Protein AF-A0AAW9EAB5-F1 (afdb_monomer_lite)

Secondary structure (DSSP, 8-state):
---PPPP--SS-HHHHHHEEEEEEEE-S-SSTTTTSSPEEEEEEEEPHHHHHHHHHHB-SSSB-HHHHHHHT-SPPPHHHHHHHHHS-HHHHHHHHHHHHS-TTTT-

Sequence (107 aa):
PKLTRLNGNKVTIEHLIHGGNVAMYRCDTVTQDGCLNPTITNVTLAGLSTQVENLLLGTGSSNGIIFKFARNTGAASTTEKAFMTSAPASIGGMIRTLSALNEGAAR

Foldseek 3Di:
DDDDDDDDDQDDVCCQAQWAWTWDWDFCDPDPCRNVDTDTDIDTGHHPPNVVCCQLANDVPGGHPLQCLLVVDDDRDPVNVVCVVPDDPVV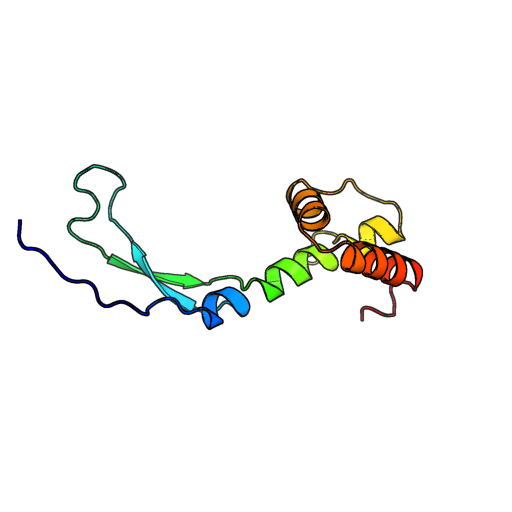VVVSNVSSPVDDVVVD

Structure (mmCIF, N/CA/C/O backbone):
data_AF-A0AAW9EAB5-F1
#
_entry.id   AF-A0AAW9EAB5-F1
#
loop_
_atom_site.group_PDB
_atom_site.id
_atom_site.type_symbol
_atom_site.label_atom_id
_atom_site.label_alt_id
_atom_site.label_comp_id
_atom_site.label_asym_id
_atom_site.label_entity_id
_atom_site.label_seq_id
_atom_site.pdbx_PDB_ins_code
_atom_site.Cartn_x
_atom_site.Cartn_y
_atom_site.Cartn_z
_atom_site.occupancy
_atom_site.B_iso_or_equiv
_atom_site.auth_seq_id
_atom_site.auth_comp_id
_atom_site.auth_asym_id
_atom_site.auth_atom_id
_atom_site.pdbx_PDB_model_num
ATOM 1 N N . PRO A 1 1 ? 10.375 8.216 -37.752 1.00 60.53 1 PRO A N 1
ATOM 2 C CA . PRO A 1 1 ? 10.446 7.497 -36.456 1.00 60.53 1 PRO A CA 1
ATOM 3 C C . PRO A 1 1 ? 10.205 5.985 -36.617 1.00 60.53 1 PRO A C 1
ATOM 5 O O . PRO A 1 1 ? 9.221 5.579 -37.230 1.00 60.53 1 PRO A O 1
ATOM 8 N N . LYS A 1 2 ? 11.127 5.153 -36.116 1.00 61.59 2 LYS A N 1
ATOM 9 C CA . LYS A 1 2 ? 10.999 3.687 -36.136 1.00 61.59 2 LYS A CA 1
ATOM 10 C C . LYS A 1 2 ? 10.047 3.273 -35.010 1.00 61.59 2 LYS A C 1
ATOM 12 O O . LYS A 1 2 ? 10.288 3.614 -33.859 1.00 61.59 2 LYS A O 1
ATOM 17 N N . LEU A 1 3 ? 8.955 2.587 -35.340 1.00 65.94 3 LEU A N 1
ATOM 18 C CA . LEU A 1 3 ? 8.003 2.092 -34.344 1.00 65.94 3 LEU A CA 1
ATOM 19 C C . LEU A 1 3 ? 8.618 0.896 -33.603 1.00 65.94 3 LEU A C 1
ATOM 21 O O . LEU A 1 3 ? 8.822 -0.162 -34.199 1.00 65.94 3 LEU A O 1
ATOM 25 N N . THR A 1 4 ? 8.903 1.056 -32.311 1.00 71.00 4 THR A N 1
ATOM 26 C CA . THR A 1 4 ? 9.369 -0.032 -31.440 1.00 71.00 4 THR A CA 1
ATOM 27 C C . THR A 1 4 ? 8.170 -0.645 -30.723 1.00 71.00 4 THR A C 1
ATOM 29 O O . THR A 1 4 ? 7.468 0.041 -29.984 1.00 71.00 4 THR A O 1
ATOM 32 N N . ARG A 1 5 ? 7.913 -1.941 -30.938 1.00 75.12 5 ARG A N 1
ATOM 33 C CA . ARG A 1 5 ? 6.874 -2.673 -30.198 1.00 75.12 5 ARG A CA 1
ATOM 34 C C . ARG A 1 5 ? 7.421 -3.088 -28.834 1.00 75.12 5 ARG A C 1
ATOM 36 O O . ARG A 1 5 ? 8.466 -3.728 -28.764 1.00 75.12 5 ARG A O 1
ATOM 43 N N . LEU A 1 6 ? 6.715 -2.726 -27.766 1.00 81.56 6 LEU A N 1
ATOM 44 C CA . LEU A 1 6 ? 7.045 -3.135 -26.401 1.00 81.56 6 LEU A CA 1
ATOM 45 C C . LEU A 1 6 ? 6.345 -4.453 -26.063 1.00 81.56 6 LEU A C 1
ATOM 47 O O . LEU A 1 6 ? 5.187 -4.659 -26.426 1.00 81.56 6 LEU A O 1
ATOM 51 N N . ASN A 1 7 ? 7.038 -5.334 -25.343 1.00 83.06 7 ASN A N 1
ATOM 52 C CA . ASN A 1 7 ? 6.463 -6.600 -24.897 1.00 83.06 7 ASN A CA 1
ATOM 53 C C . ASN A 1 7 ? 5.516 -6.353 -23.715 1.00 83.06 7 ASN A C 1
ATOM 55 O O . ASN A 1 7 ? 5.937 -5.814 -22.690 1.00 83.0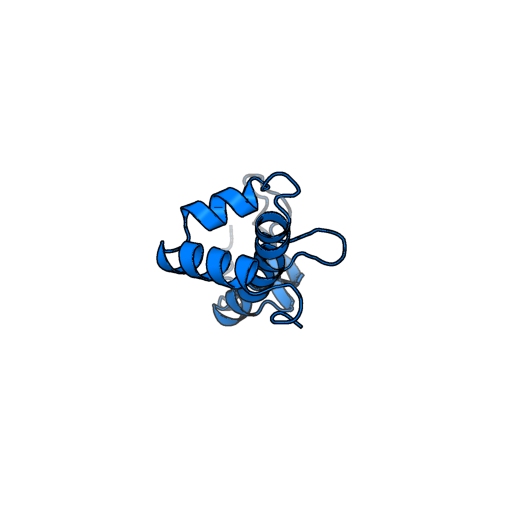6 7 ASN A O 1
ATOM 59 N N . GLY A 1 8 ? 4.256 -6.769 -23.860 1.00 81.81 8 GLY A N 1
ATOM 60 C CA . GLY A 1 8 ? 3.228 -6.654 -22.823 1.00 81.81 8 GLY A CA 1
ATOM 61 C C . GLY A 1 8 ? 3.420 -7.610 -21.637 1.00 81.81 8 GLY A C 1
ATOM 62 O O . GLY A 1 8 ? 4.486 -8.195 -21.448 1.00 81.81 8 GLY A O 1
ATOM 63 N N . ASN A 1 9 ? 2.360 -7.768 -20.838 1.00 83.06 9 ASN A N 1
ATOM 64 C CA . ASN A 1 9 ? 2.274 -8.702 -19.703 1.00 83.06 9 ASN A CA 1
ATOM 65 C C . ASN A 1 9 ? 3.328 -8.506 -18.604 1.00 83.06 9 ASN A C 1
ATOM 67 O O . ASN A 1 9 ? 3.711 -9.459 -17.932 1.00 83.06 9 ASN A O 1
ATOM 71 N N . LYS A 1 10 ? 3.801 -7.273 -18.396 1.00 83.31 10 LYS A N 1
ATOM 72 C CA . LYS A 1 10 ? 4.723 -6.995 -17.286 1.00 83.31 10 LYS A CA 1
ATOM 73 C C . LYS A 1 10 ? 4.031 -6.755 -15.943 1.00 83.31 10 LYS A C 1
ATOM 75 O O . LYS A 1 10 ? 4.637 -6.954 -14.897 1.00 83.31 10 LYS A O 1
ATOM 80 N N . VAL A 1 11 ? 2.753 -6.381 -15.986 1.00 87.69 11 VAL A N 1
ATOM 81 C CA . VAL A 1 11 ? 1.863 -6.278 -14.827 1.00 87.69 11 VAL A CA 1
ATOM 82 C C . VAL A 1 11 ? 0.664 -7.180 -15.098 1.00 87.69 11 VAL A C 1
ATOM 84 O O . VAL A 1 11 ? 0.113 -7.162 -16.198 1.00 87.69 11 VAL A O 1
ATOM 87 N N . THR A 1 12 ? 0.290 -7.991 -14.114 1.00 89.25 12 THR A N 1
ATOM 88 C CA . THR A 1 12 ? -0.823 -8.944 -14.188 1.00 89.25 12 THR A CA 1
ATOM 89 C C . THR A 1 12 ? -1.837 -8.591 -13.106 1.00 89.25 12 THR A C 1
ATOM 91 O O . THR A 1 12 ? -1.524 -7.840 -12.182 1.00 89.25 12 THR A O 1
ATOM 94 N N . ILE A 1 13 ? -3.051 -9.140 -13.197 1.00 88.62 13 ILE A N 1
ATOM 95 C CA . ILE A 1 13 ? -4.069 -8.964 -12.149 1.00 88.62 13 ILE A CA 1
ATOM 96 C C . ILE A 1 13 ? -3.553 -9.478 -10.800 1.00 88.62 13 ILE A C 1
ATOM 98 O O . ILE A 1 13 ? -3.787 -8.841 -9.781 1.00 88.62 13 ILE A O 1
ATOM 102 N N . GLU A 1 14 ? -2.789 -10.569 -10.795 1.00 89.69 14 GLU A N 1
ATOM 103 C CA . GLU A 1 14 ? -2.159 -11.106 -9.587 1.00 89.69 14 GLU A CA 1
ATOM 104 C C . GLU A 1 14 ? -1.289 -10.056 -8.882 1.00 89.69 14 GLU A C 1
ATOM 106 O O . GLU A 1 14 ? -1.459 -9.821 -7.686 1.00 89.69 14 GLU A O 1
ATOM 111 N N . HIS A 1 15 ? -0.459 -9.327 -9.636 1.00 90.12 15 HIS A N 1
ATOM 112 C CA . HIS A 1 15 ? 0.339 -8.225 -9.095 1.00 90.12 15 HIS A CA 1
ATOM 113 C C . HIS A 1 15 ? -0.514 -7.062 -8.564 1.00 90.12 15 HIS A C 1
ATOM 115 O O . HIS A 1 15 ? -0.107 -6.384 -7.626 1.00 90.12 15 HIS A O 1
ATOM 121 N N . LEU A 1 16 ? -1.695 -6.809 -9.134 1.00 89.19 16 LEU A N 1
ATOM 122 C CA . LEU A 1 16 ? -2.598 -5.759 -8.645 1.00 89.19 16 LEU A CA 1
ATOM 123 C C . LEU A 1 16 ? -3.304 -6.165 -7.343 1.00 89.19 16 LEU A C 1
ATOM 125 O O . LEU A 1 16 ? -3.567 -5.317 -6.491 1.00 89.19 16 LEU A O 1
ATOM 129 N N . ILE A 1 17 ? -3.610 -7.451 -7.177 1.00 91.50 17 ILE A N 1
ATOM 130 C CA . ILE A 1 17 ? -4.332 -7.971 -6.011 1.00 91.50 17 ILE A CA 1
ATOM 131 C C . ILE A 1 17 ? -3.383 -8.230 -4.839 1.00 91.50 17 ILE A C 1
ATOM 133 O O . ILE A 1 17 ? -3.648 -7.770 -3.726 1.00 91.50 17 ILE A O 1
ATOM 137 N N . HIS A 1 18 ? -2.271 -8.920 -5.093 1.00 91.62 18 HIS A N 1
ATOM 138 C CA . HIS A 1 18 ? -1.317 -9.356 -4.070 1.00 91.62 18 HIS A CA 1
ATOM 139 C C . HIS A 1 18 ? -0.107 -8.431 -3.933 1.00 91.62 18 HIS A C 1
ATOM 141 O O . HIS A 1 18 ? 0.579 -8.462 -2.915 1.00 91.62 18 HIS A O 1
ATOM 147 N N . GLY A 1 19 ? 0.136 -7.566 -4.918 1.00 91.12 19 GLY A N 1
ATOM 148 C CA . GLY A 1 19 ? 1.336 -6.742 -4.958 1.00 91.12 19 GLY A CA 1
ATOM 149 C C . GLY A 1 19 ? 2.540 -7.517 -5.485 1.00 91.12 19 GLY A C 1
ATOM 150 O O . GLY A 1 19 ? 2.412 -8.561 -6.123 1.00 91.12 19 GLY A O 1
ATOM 151 N N . GLY A 1 20 ? 3.727 -6.981 -5.223 1.00 91.19 20 GLY A N 1
ATOM 152 C CA . GLY A 1 20 ? 4.998 -7.594 -5.599 1.00 91.19 20 GLY A CA 1
ATOM 153 C C . GLY A 1 20 ? 5.862 -6.699 -6.479 1.00 91.19 20 GLY A C 1
ATOM 154 O O . GLY A 1 20 ? 5.493 -5.579 -6.833 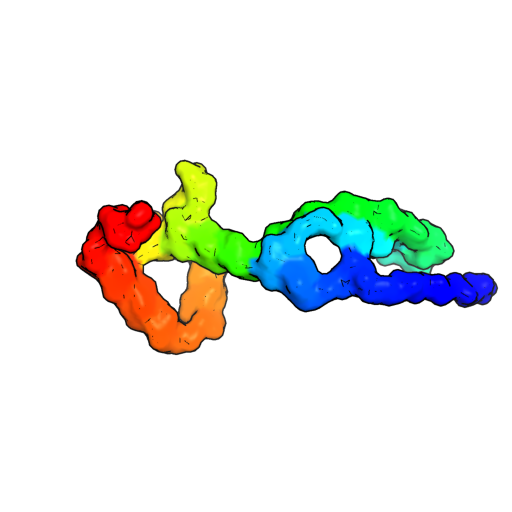1.00 91.19 20 GLY A O 1
ATOM 155 N N . ASN A 1 21 ? 7.052 -7.196 -6.808 1.00 91.69 21 ASN A N 1
ATOM 156 C CA . ASN A 1 21 ? 7.999 -6.475 -7.649 1.00 91.69 21 ASN A CA 1
ATOM 157 C C . ASN A 1 21 ? 7.668 -6.707 -9.120 1.00 91.69 21 ASN A C 1
ATOM 159 O O . ASN A 1 21 ? 7.801 -7.823 -9.620 1.00 91.69 21 ASN A O 1
ATOM 163 N N . VAL A 1 22 ? 7.283 -5.640 -9.814 1.00 90.00 22 VAL A N 1
ATOM 164 C CA . VAL A 1 22 ? 6.977 -5.679 -11.243 1.00 90.00 22 VAL A CA 1
ATOM 165 C C . VAL A 1 22 ? 7.937 -4.805 -12.024 1.00 90.00 22 VAL A C 1
ATOM 167 O O . VAL A 1 22 ? 8.305 -3.707 -11.607 1.00 90.00 22 VAL A O 1
ATOM 170 N N . ALA A 1 23 ? 8.311 -5.284 -13.202 1.00 89.00 23 ALA A N 1
ATOM 171 C CA . ALA A 1 23 ? 8.989 -4.469 -14.190 1.00 89.00 23 ALA A CA 1
ATOM 172 C C . ALA A 1 23 ? 7.942 -3.616 -14.916 1.00 89.00 23 ALA A C 1
ATOM 174 O O . ALA A 1 23 ? 7.007 -4.148 -15.500 1.00 89.00 23 ALA A O 1
ATOM 175 N N . MET A 1 24 ? 8.091 -2.299 -14.932 1.00 87.25 24 MET A N 1
ATOM 176 C CA . MET A 1 24 ? 7.214 -1.405 -15.689 1.00 87.25 24 MET A CA 1
ATOM 177 C C . MET A 1 24 ? 8.019 -0.543 -16.648 1.00 87.25 24 MET A C 1
ATOM 179 O O . MET A 1 24 ? 9.172 -0.205 -16.382 1.00 87.25 24 MET A O 1
ATOM 183 N N . TYR A 1 25 ? 7.405 -0.196 -17.776 1.00 88.06 25 TYR A N 1
ATOM 184 C CA . TYR A 1 25 ? 7.981 0.781 -18.686 1.00 88.06 25 TYR A CA 1
ATOM 185 C C . TYR A 1 25 ? 7.755 2.181 -18.136 1.00 88.06 25 TYR A C 1
ATOM 187 O O . TYR A 1 25 ? 6.641 2.531 -17.745 1.00 88.06 25 TYR A O 1
ATOM 195 N N . ARG A 1 26 ? 8.813 2.983 -18.136 1.00 86.19 26 ARG A N 1
ATOM 196 C CA . ARG A 1 26 ? 8.781 4.382 -17.741 1.00 86.19 26 ARG A CA 1
ATOM 197 C C . ARG A 1 26 ? 9.343 5.228 -18.872 1.00 86.19 26 ARG A C 1
ATOM 199 O O . ARG A 1 26 ? 10.391 4.910 -19.431 1.00 86.19 26 ARG A O 1
ATOM 206 N N . CYS A 1 27 ? 8.625 6.292 -19.207 1.00 84.75 27 CYS A N 1
ATOM 207 C CA . CYS A 1 27 ? 9.121 7.299 -20.133 1.00 84.75 27 CYS A CA 1
ATOM 208 C C . CYS A 1 27 ? 10.178 8.176 -19.451 1.00 84.75 27 CYS A C 1
ATOM 210 O O . CYS A 1 27 ? 10.139 8.371 -18.231 1.00 84.75 27 CYS A O 1
ATOM 212 N N . ASP A 1 28 ? 11.107 8.707 -20.239 1.00 79.62 28 ASP A N 1
ATOM 213 C CA . ASP A 1 28 ? 12.171 9.581 -19.745 1.00 79.62 28 ASP A CA 1
ATOM 214 C C . ASP A 1 28 ? 11.589 10.920 -19.278 1.00 79.62 28 ASP A C 1
ATOM 216 O O . ASP A 1 28 ? 11.941 11.419 -18.208 1.00 79.62 28 ASP A O 1
ATOM 220 N N . THR A 1 29 ? 10.636 11.462 -20.046 1.00 75.50 29 THR A N 1
ATOM 221 C CA . THR A 1 29 ? 9.868 12.670 -19.716 1.00 75.50 29 THR A CA 1
ATOM 222 C C . THR A 1 29 ? 8.386 12.509 -20.086 1.00 75.50 29 THR A C 1
ATOM 224 O O . THR A 1 29 ? 7.995 11.568 -20.776 1.00 75.50 29 THR A O 1
ATOM 227 N N . VAL A 1 30 ? 7.543 13.439 -19.620 1.00 72.88 30 VAL A N 1
ATOM 228 C CA . VAL A 1 30 ? 6.105 13.525 -19.966 1.00 72.88 30 VAL A CA 1
ATOM 229 C C . VAL A 1 30 ? 5.821 14.498 -21.123 1.00 72.88 30 VAL A C 1
ATOM 231 O O . VAL A 1 30 ? 4.671 14.844 -21.377 1.00 72.88 30 VAL A O 1
ATOM 234 N N . THR A 1 31 ? 6.863 14.983 -21.806 1.00 76.00 31 THR A N 1
ATOM 235 C CA . THR A 1 31 ? 6.730 15.863 -22.977 1.00 76.00 31 THR A CA 1
ATOM 236 C C . THR A 1 31 ? 6.458 15.048 -24.245 1.00 76.00 31 THR A C 1
ATOM 238 O O . THR A 1 31 ? 6.568 13.824 -24.237 1.00 76.00 31 THR A O 1
ATOM 241 N N . GLN A 1 32 ? 6.108 15.723 -25.346 1.00 69.19 32 GLN A N 1
ATOM 242 C CA . GLN A 1 32 ? 5.669 15.104 -26.607 1.00 69.19 32 GLN A CA 1
ATOM 243 C C . GLN A 1 32 ? 6.616 14.011 -27.152 1.00 69.19 32 GLN A C 1
ATOM 245 O O . GLN A 1 32 ? 6.141 13.045 -27.743 1.00 69.19 32 GLN A O 1
ATOM 250 N N . ASP A 1 33 ? 7.920 14.110 -26.873 1.00 71.12 33 ASP A N 1
ATOM 251 C CA . ASP A 1 33 ? 8.948 13.154 -27.318 1.00 71.12 33 ASP A CA 1
ATOM 252 C C . ASP A 1 33 ? 9.498 12.248 -26.194 1.00 71.12 33 ASP A C 1
ATOM 254 O O . ASP A 1 33 ? 10.385 11.422 -26.417 1.00 71.12 33 ASP A O 1
ATOM 258 N N . GLY A 1 34 ? 8.973 12.365 -24.973 1.00 70.06 34 GLY A N 1
ATOM 259 C CA . GLY A 1 34 ? 9.538 11.750 -23.766 1.00 70.06 34 GLY A CA 1
ATOM 260 C C . GLY A 1 34 ? 9.449 10.228 -23.676 1.00 70.06 34 GLY A C 1
ATOM 261 O O . GLY A 1 34 ? 10.127 9.612 -22.854 1.00 70.06 34 GLY A O 1
ATOM 262 N N . CYS A 1 35 ? 8.633 9.605 -24.526 1.00 77.44 35 CYS A N 1
ATOM 263 C CA . CYS A 1 35 ? 8.444 8.155 -24.577 1.00 77.44 35 CYS A CA 1
ATOM 264 C C . CYS A 1 35 ? 9.142 7.492 -25.778 1.00 77.44 35 CYS A C 1
ATOM 266 O O . CYS A 1 35 ? 8.861 6.331 -26.075 1.00 77.44 35 CYS A O 1
ATOM 268 N N . LEU A 1 36 ? 10.034 8.196 -26.487 1.00 80.25 36 LEU A N 1
ATOM 269 C CA . LEU A 1 36 ? 10.761 7.617 -27.624 1.00 80.25 36 LEU A CA 1
ATOM 270 C C . LEU A 1 36 ? 11.816 6.578 -27.199 1.00 80.25 36 LEU A C 1
ATOM 272 O O . LEU A 1 36 ? 12.144 5.705 -28.001 1.00 80.25 36 LEU A O 1
ATOM 276 N N . ASN A 1 37 ? 12.293 6.625 -25.948 1.00 79.62 37 ASN A N 1
ATOM 277 C CA . ASN A 1 37 ? 13.264 5.676 -25.388 1.00 79.62 37 ASN A CA 1
ATOM 278 C C . ASN A 1 37 ? 12.807 5.142 -24.012 1.00 79.62 37 ASN A C 1
ATOM 280 O O . ASN A 1 37 ? 13.377 5.488 -22.986 1.00 79.62 37 ASN A O 1
ATOM 284 N N . PRO A 1 38 ? 11.764 4.298 -23.943 1.00 82.44 38 PRO A N 1
ATOM 285 C CA . PRO A 1 38 ? 11.245 3.823 -22.663 1.00 82.44 38 PRO A CA 1
ATOM 286 C C . PRO A 1 38 ? 12.267 2.944 -21.927 1.00 82.44 38 PRO A C 1
ATOM 288 O O . PRO A 1 38 ? 12.829 2.005 -22.497 1.00 82.44 38 PRO A O 1
ATOM 291 N N . THR A 1 39 ? 12.446 3.195 -20.632 1.00 85.94 39 THR A N 1
ATOM 292 C CA . THR A 1 39 ? 13.293 2.386 -19.746 1.00 85.94 39 THR A CA 1
ATOM 293 C C . THR A 1 39 ? 12.448 1.418 -18.922 1.00 85.94 39 THR A C 1
ATOM 295 O O . THR A 1 39 ? 11.268 1.659 -18.666 1.00 85.94 39 THR A O 1
ATOM 298 N N . ILE A 1 40 ? 13.032 0.285 -18.519 1.00 87.06 40 ILE A N 1
ATOM 299 C CA . ILE A 1 40 ? 12.379 -0.652 -17.599 1.00 87.06 40 ILE A CA 1
ATOM 300 C C . ILE A 1 40 ? 12.798 -0.294 -16.177 1.00 87.06 40 ILE A C 1
ATOM 302 O O . ILE A 1 40 ? 13.986 -0.272 -15.862 1.00 87.06 40 ILE A O 1
ATOM 306 N N . THR A 1 41 ? 11.820 -0.060 -15.309 1.00 88.81 41 THR A N 1
ATOM 307 C CA . THR A 1 41 ? 12.032 0.155 -13.877 1.00 88.81 41 THR A CA 1
ATOM 3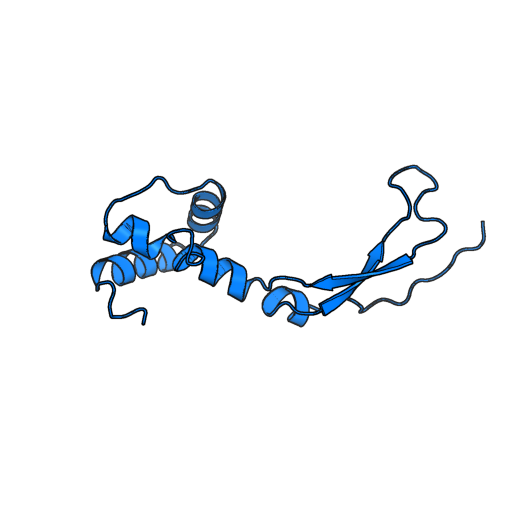08 C C . THR A 1 41 ? 11.305 -0.900 -13.068 1.00 88.81 41 THR A C 1
ATOM 310 O O . THR A 1 41 ? 10.136 -1.176 -13.331 1.00 88.81 41 THR A O 1
ATOM 313 N N . ASN A 1 42 ? 11.976 -1.452 -12.060 1.00 90.06 42 ASN A N 1
ATOM 314 C CA . ASN A 1 42 ? 11.330 -2.327 -11.090 1.00 90.06 42 ASN A CA 1
ATOM 315 C C . ASN A 1 42 ? 10.645 -1.475 -10.024 1.00 90.06 42 ASN A C 1
ATOM 317 O O . ASN A 1 42 ? 11.284 -0.621 -9.410 1.00 90.06 42 ASN A O 1
ATOM 321 N N . VAL A 1 43 ? 9.353 -1.707 -9.820 1.00 89.81 43 VAL A N 1
ATOM 322 C CA . VAL A 1 43 ? 8.542 -1.024 -8.814 1.00 89.81 43 VAL A CA 1
ATOM 323 C C . VAL A 1 43 ? 7.863 -2.068 -7.943 1.00 89.81 43 VAL A C 1
ATOM 325 O O . VAL A 1 43 ? 7.340 -3.065 -8.441 1.00 89.81 43 VAL A O 1
ATOM 328 N N . THR A 1 44 ? 7.878 -1.834 -6.635 1.00 91.50 44 THR A N 1
ATOM 329 C CA . THR A 1 44 ? 7.130 -2.643 -5.676 1.00 91.50 44 THR A CA 1
ATOM 330 C C . THR A 1 44 ? 5.698 -2.130 -5.613 1.00 91.50 44 THR A C 1
ATOM 332 O O . THR A 1 44 ? 5.447 -1.012 -5.164 1.00 91.50 44 THR A O 1
ATOM 335 N N . LEU A 1 45 ? 4.752 -2.940 -6.079 1.00 89.31 45 LEU A N 1
ATOM 336 C CA . LEU A 1 45 ? 3.328 -2.666 -5.955 1.00 89.31 45 LEU A CA 1
ATOM 337 C C . LEU A 1 45 ? 2.825 -3.150 -4.596 1.00 89.31 45 LEU A C 1
ATOM 339 O O . LEU A 1 45 ? 3.055 -4.297 -4.213 1.00 89.31 45 LEU A O 1
ATOM 343 N N . ALA A 1 46 ? 2.092 -2.287 -3.895 1.00 90.19 46 ALA A N 1
ATOM 344 C CA . ALA A 1 46 ? 1.252 -2.708 -2.783 1.00 90.19 46 ALA A CA 1
ATOM 345 C C . ALA A 1 46 ? -0.068 -3.244 -3.349 1.00 90.19 46 ALA A C 1
ATOM 347 O O . ALA A 1 46 ? -0.783 -2.514 -4.040 1.00 90.19 46 ALA A O 1
ATOM 348 N N . GLY A 1 47 ? -0.369 -4.511 -3.072 1.00 90.25 47 GLY A N 1
ATOM 349 C CA . GLY A 1 47 ? -1.584 -5.157 -3.554 1.00 90.25 47 GLY A CA 1
ATOM 350 C C . GLY A 1 47 ? -2.841 -4.545 -2.953 1.00 90.25 47 GLY A C 1
ATOM 351 O O . GLY A 1 47 ? -2.825 -4.035 -1.829 1.00 90.25 47 GLY A O 1
ATOM 352 N N . LEU A 1 48 ? -3.954 -4.639 -3.680 1.00 89.25 48 LEU A N 1
ATOM 353 C CA . LEU A 1 48 ? -5.258 -4.190 -3.198 1.00 89.25 48 LEU A CA 1
ATOM 354 C C . LEU A 1 48 ? -5.615 -4.819 -1.844 1.00 89.25 48 LEU A C 1
ATOM 356 O O . LEU A 1 48 ? -6.137 -4.121 -0.980 1.00 89.25 48 LEU A O 1
ATOM 360 N N . SER A 1 49 ? -5.291 -6.100 -1.632 1.00 86.00 49 SER A N 1
ATOM 361 C CA . SER A 1 49 ? -5.551 -6.777 -0.355 1.00 86.00 49 SER A CA 1
ATOM 362 C C . SER A 1 49 ? -4.849 -6.073 0.808 1.00 86.00 49 SER A C 1
ATOM 364 O O . SER A 1 49 ? -5.487 -5.736 1.800 1.00 86.00 49 SER A O 1
ATOM 366 N N . THR A 1 50 ? -3.556 -5.777 0.655 1.00 88.50 50 THR A N 1
ATOM 367 C CA . THR A 1 50 ? -2.762 -5.067 1.665 1.00 88.50 50 THR A CA 1
ATOM 368 C C . THR A 1 50 ? -3.285 -3.652 1.896 1.00 88.50 50 THR A C 1
ATOM 370 O O . THR A 1 50 ? -3.324 -3.181 3.027 1.00 88.50 50 THR A O 1
ATOM 373 N N . GLN A 1 51 ? -3.725 -2.962 0.840 1.00 88.88 51 GLN A N 1
ATOM 374 C CA . GLN A 1 51 ? -4.312 -1.626 0.971 1.00 88.88 51 GLN A CA 1
ATOM 375 C C . GLN A 1 51 ? -5.618 -1.650 1.774 1.00 88.88 51 GLN A C 1
ATOM 377 O O . GLN A 1 51 ? -5.827 -0.798 2.635 1.00 88.88 51 GLN A O 1
ATOM 382 N N . VAL A 1 52 ? -6.486 -2.633 1.522 1.00 88.56 52 VAL A N 1
ATOM 383 C CA . VAL A 1 52 ? -7.740 -2.806 2.268 1.00 88.56 52 VAL A CA 1
ATOM 384 C C . VAL A 1 52 ? -7.462 -3.182 3.721 1.00 88.56 52 VAL A C 1
ATOM 386 O O . VAL A 1 52 ? -8.068 -2.610 4.622 1.00 88.56 52 VAL A O 1
ATOM 389 N N . GLU A 1 53 ? -6.517 -4.084 3.971 1.00 88.69 53 GLU A N 1
ATOM 390 C CA . GLU A 1 53 ? -6.113 -4.462 5.326 1.00 88.69 53 GLU A CA 1
ATOM 391 C C . GLU A 1 53 ? -5.586 -3.256 6.114 1.00 88.69 53 GLU A C 1
ATOM 393 O O . GLU A 1 53 ? -6.066 -2.974 7.212 1.00 88.69 53 GLU A O 1
ATOM 398 N N . ASN A 1 54 ? -4.700 -2.465 5.506 1.00 90.25 54 ASN A N 1
ATOM 399 C CA . ASN A 1 54 ? -4.178 -1.234 6.094 1.00 90.25 54 ASN A CA 1
ATOM 400 C C . ASN A 1 54 ? -5.277 -0.195 6.364 1.00 90.25 54 ASN A C 1
ATOM 402 O O . ASN A 1 54 ? -5.197 0.536 7.347 1.00 90.25 54 ASN A O 1
ATOM 406 N N . LEU A 1 55 ? -6.314 -0.118 5.524 1.00 89.50 55 LEU A N 1
ATOM 407 C CA . LEU A 1 55 ? -7.468 0.753 5.768 1.00 89.50 55 LEU A CA 1
ATOM 408 C C . LEU A 1 55 ? -8.306 0.269 6.955 1.00 89.50 55 LEU A C 1
ATOM 410 O O . LEU A 1 55 ? -8.776 1.081 7.749 1.00 89.50 55 LEU A O 1
ATOM 414 N N . LEU A 1 56 ? -8.514 -1.039 7.087 1.00 88.25 56 LEU A N 1
ATOM 415 C CA . LEU A 1 56 ? -9.362 -1.610 8.132 1.00 88.25 56 LEU A CA 1
ATOM 416 C C . LEU A 1 56 ? -8.663 -1.640 9.495 1.00 88.25 56 LEU A C 1
ATOM 418 O O . LEU A 1 56 ? -9.260 -1.219 10.490 1.00 88.25 56 LEU A O 1
ATOM 422 N N . LEU A 1 57 ? -7.414 -2.103 9.533 1.00 89.12 57 LEU A N 1
ATOM 423 C CA . LEU A 1 57 ? -6.638 -2.339 10.753 1.00 89.12 57 LEU A CA 1
ATOM 424 C C . LEU A 1 57 ? -5.698 -1.176 11.090 1.00 89.12 57 LEU A C 1
ATOM 426 O O . LEU A 1 57 ? -5.492 -0.870 12.265 1.00 89.12 57 LEU A O 1
ATOM 430 N N . GLY A 1 58 ? -5.202 -0.465 10.078 1.00 87.62 58 GLY A N 1
ATOM 431 C CA . GLY A 1 58 ? -4.187 0.573 10.231 1.00 87.62 58 GLY A CA 1
ATOM 432 C C . GLY A 1 58 ? -2.784 0.065 9.906 1.00 87.62 58 GLY A C 1
ATOM 433 O O . GLY A 1 58 ? -2.583 -1.093 9.558 1.00 87.62 58 GLY A O 1
ATOM 434 N N . THR A 1 59 ? -1.791 0.945 10.020 1.00 84.19 59 THR A N 1
ATOM 435 C CA . THR A 1 59 ? -0.407 0.670 9.595 1.00 84.19 59 THR A CA 1
ATOM 436 C C . THR A 1 59 ? 0.592 0.734 10.744 1.00 84.19 59 THR A C 1
ATOM 438 O O . THR A 1 59 ? 1.655 1.312 10.570 1.00 84.19 59 THR A O 1
ATOM 441 N N . GLY A 1 60 ? 0.268 0.251 11.946 1.00 77.88 60 GLY A N 1
ATOM 442 C CA . GLY A 1 60 ? 1.140 0.307 13.140 1.00 77.88 60 GLY A CA 1
ATOM 443 C C . GLY A 1 60 ? 1.425 1.719 13.696 1.00 77.88 60 GLY A C 1
ATOM 444 O O . GLY A 1 60 ? 1.483 1.912 14.903 1.00 77.88 60 GLY A O 1
ATOM 445 N N . SER A 1 61 ? 1.552 2.717 12.823 1.00 82.81 61 SER A N 1
ATOM 446 C CA . SER A 1 61 ? 1.680 4.154 13.055 1.00 82.81 61 SER A CA 1
ATOM 447 C C . SER A 1 61 ? 0.364 4.909 12.852 1.00 82.81 61 SER A C 1
ATOM 449 O O . SER A 1 61 ? 0.261 6.080 13.213 1.00 82.81 61 SER A O 1
ATOM 451 N N . SER A 1 62 ? -0.643 4.259 12.264 1.00 84.88 62 SER A N 1
ATOM 452 C CA . SER A 1 62 ? -1.971 4.820 12.038 1.00 84.88 62 SER A CA 1
ATOM 453 C C . SER A 1 62 ? -3.041 3.809 12.430 1.00 84.88 62 SER A C 1
ATOM 455 O O . SER A 1 62 ? -2.868 2.611 12.220 1.00 84.88 62 SER A O 1
ATOM 457 N N . ASN A 1 63 ? -4.138 4.298 13.006 1.00 88.12 63 ASN A N 1
ATOM 458 C CA . ASN A 1 63 ? -5.296 3.475 13.339 1.00 88.12 63 ASN A CA 1
ATOM 459 C C . ASN A 1 63 ? -6.199 3.325 12.112 1.00 88.12 63 ASN A C 1
ATOM 461 O O . ASN A 1 63 ? -6.519 4.331 11.471 1.00 88.12 63 ASN A O 1
ATOM 465 N N . GLY A 1 64 ? -6.647 2.101 11.834 1.00 87.50 64 GLY A N 1
ATOM 466 C CA . GLY A 1 64 ? -7.614 1.821 10.775 1.00 87.50 64 GLY A CA 1
ATOM 467 C C . GLY A 1 64 ? -9.062 2.111 11.170 1.00 87.50 64 GLY A C 1
ATOM 468 O O . GLY A 1 64 ? -9.374 2.485 12.307 1.00 87.50 64 GLY A O 1
ATOM 469 N N . ILE A 1 65 ? -9.965 1.906 10.214 1.00 87.75 65 ILE A N 1
ATOM 470 C CA . ILE A 1 65 ? -11.406 2.150 10.345 1.00 87.75 65 ILE A CA 1
ATOM 471 C C . ILE A 1 65 ? -11.990 1.389 11.540 1.00 87.75 65 ILE A C 1
ATOM 473 O O . ILE A 1 65 ? -12.710 1.989 12.335 1.00 87.75 65 ILE A O 1
ATOM 477 N N . ILE A 1 66 ? -11.659 0.104 11.716 1.00 85.81 66 ILE A N 1
ATOM 478 C CA . ILE A 1 66 ? -12.251 -0.729 12.777 1.00 85.81 66 ILE A CA 1
ATOM 479 C C . ILE A 1 66 ? -11.935 -0.148 14.156 1.00 85.81 66 ILE A C 1
ATOM 481 O O . ILE A 1 66 ? -12.836 -0.006 14.984 1.00 85.81 66 ILE A O 1
ATOM 485 N N . PHE A 1 67 ? -10.680 0.250 14.378 1.00 84.50 67 PHE A N 1
ATOM 486 C CA . PHE A 1 67 ? -10.232 0.869 15.625 1.00 84.50 67 PHE A CA 1
ATOM 487 C C . PHE A 1 67 ? -10.943 2.200 15.881 1.00 84.50 67 PHE A C 1
ATOM 489 O O . PHE A 1 67 ? -11.446 2.445 16.981 1.00 84.50 67 PHE A O 1
ATOM 496 N N . LYS A 1 68 ? -10.987 3.070 14.865 1.00 86.06 68 LYS A N 1
ATOM 497 C CA . LYS A 1 68 ? -11.590 4.406 14.973 1.00 86.06 68 LYS A CA 1
ATOM 498 C C . LYS A 1 68 ? -13.074 4.319 15.310 1.00 86.06 68 LYS A C 1
ATOM 500 O O . LYS A 1 68 ? -13.538 5.023 16.206 1.00 86.06 68 LYS A O 1
ATOM 505 N N . PHE A 1 69 ? -13.790 3.407 14.653 1.00 82.19 69 PHE A N 1
ATOM 506 C CA . PHE A 1 69 ? -15.196 3.128 14.939 1.00 82.19 69 PHE A CA 1
ATOM 507 C C . PHE A 1 69 ? -15.401 2.518 16.330 1.00 82.19 69 PHE A C 1
ATOM 509 O O . PHE A 1 69 ? -16.307 2.950 17.036 1.00 82.19 69 PHE A O 1
ATOM 516 N N . ALA A 1 70 ? -14.563 1.564 16.749 1.00 80.81 70 ALA A N 1
ATOM 517 C CA . ALA A 1 70 ? -14.696 0.891 18.044 1.00 80.81 70 ALA A CA 1
ATOM 518 C C . ALA A 1 70 ? -14.529 1.855 19.226 1.00 80.81 70 ALA A C 1
ATOM 520 O O . ALA A 1 70 ? -15.308 1.833 20.175 1.00 80.81 70 ALA A O 1
ATOM 521 N N . ARG A 1 71 ? -13.527 2.735 19.156 1.00 80.62 71 ARG A N 1
ATOM 522 C CA . ARG A 1 71 ? -13.229 3.693 20.228 1.00 80.62 71 ARG A CA 1
ATOM 523 C C . ARG A 1 71 ? -13.940 5.034 20.074 1.00 80.62 71 ARG A C 1
ATOM 525 O O . ARG A 1 71 ? -13.796 5.883 20.946 1.00 80.62 71 ARG A O 1
ATOM 532 N N . ASN A 1 72 ? -14.674 5.242 18.980 1.00 77.25 72 ASN A N 1
ATOM 533 C CA . ASN A 1 72 ? -15.206 6.548 18.588 1.00 77.25 72 ASN A CA 1
ATOM 534 C C . ASN A 1 72 ? -14.118 7.644 18.626 1.00 77.25 72 ASN A C 1
ATOM 536 O O . ASN A 1 72 ? -14.312 8.735 19.161 1.00 77.25 72 ASN A O 1
ATOM 540 N N . THR A 1 73 ? -12.926 7.315 18.118 1.00 76.94 73 THR A N 1
ATOM 541 C CA . THR A 1 73 ? -11.752 8.198 18.154 1.00 76.94 73 THR A CA 1
ATOM 542 C C . THR A 1 73 ? -11.199 8.430 16.761 1.00 76.94 73 THR A C 1
ATOM 544 O O . THR A 1 73 ? -11.129 7.517 15.944 1.00 76.94 73 THR A O 1
ATOM 547 N N . GLY A 1 74 ? -10.736 9.657 16.521 1.00 75.06 74 GLY A N 1
ATOM 548 C CA . GLY A 1 74 ? -10.119 10.049 15.259 1.00 75.06 74 GLY A CA 1
ATOM 549 C C . GLY A 1 74 ? -11.128 10.292 14.135 1.00 75.06 74 GLY A C 1
ATOM 550 O O . GLY A 1 74 ? -12.157 9.632 14.018 1.00 75.06 74 GLY A O 1
ATOM 551 N N . ALA A 1 75 ? -10.820 11.263 13.277 1.00 81.94 75 ALA A N 1
ATOM 552 C CA . ALA A 1 75 ? -11.593 11.491 12.064 1.00 81.94 75 ALA A CA 1
ATOM 553 C C . ALA A 1 75 ? -11.231 10.448 10.996 1.00 81.94 75 ALA A C 1
ATOM 555 O O . ALA A 1 75 ? -10.055 10.121 10.812 1.00 81.94 75 ALA A O 1
ATOM 556 N N . ALA A 1 76 ? -12.236 9.971 10.257 1.00 82.25 76 ALA A N 1
ATOM 557 C CA . ALA A 1 76 ? -11.996 9.171 9.062 1.00 82.25 76 ALA A CA 1
ATOM 558 C C . ALA A 1 76 ? -11.272 10.017 8.001 1.00 82.25 76 ALA A C 1
ATOM 560 O O . ALA A 1 76 ? -11.710 11.130 7.675 1.00 82.25 76 ALA A O 1
ATOM 561 N N . SER A 1 77 ? -10.180 9.484 7.459 1.00 86.00 77 SER A N 1
ATOM 562 C CA . SER A 1 77 ? -9.431 10.086 6.361 1.00 86.00 77 SER A CA 1
ATOM 563 C C . SER A 1 77 ? -10.272 10.124 5.082 1.00 86.00 77 SER A C 1
ATOM 565 O O . SER A 1 77 ? -11.292 9.442 4.954 1.00 86.00 77 SER A O 1
ATOM 567 N N . THR A 1 78 ? -9.855 10.925 4.105 1.00 86.94 78 THR A N 1
ATOM 568 C CA . THR A 1 78 ? -10.494 10.975 2.781 1.00 86.94 78 THR A CA 1
ATOM 569 C C . THR A 1 78 ? -10.531 9.604 2.112 1.00 86.94 78 THR A C 1
ATOM 571 O O . THR A 1 78 ? -11.566 9.226 1.568 1.00 86.94 78 THR A O 1
ATOM 574 N N . THR A 1 79 ? -9.449 8.831 2.212 1.00 85.00 79 THR A N 1
ATOM 575 C CA . THR A 1 79 ? -9.372 7.475 1.652 1.00 85.00 79 THR A CA 1
ATOM 576 C C . THR A 1 79 ? -10.303 6.505 2.376 1.00 85.00 79 THR A C 1
ATOM 578 O O . THR A 1 79 ? -11.005 5.732 1.732 1.00 85.00 79 THR A O 1
ATOM 581 N N . GLU A 1 80 ? -10.375 6.578 3.706 1.00 86.00 80 GLU A N 1
ATOM 582 C CA . GLU A 1 80 ? -11.280 5.740 4.503 1.00 86.00 80 GLU A CA 1
ATOM 583 C C . GLU A 1 80 ? -12.747 6.038 4.178 1.00 86.00 80 GLU A C 1
ATOM 585 O O . GLU A 1 80 ? -13.546 5.120 4.008 1.00 86.00 80 GLU A O 1
ATOM 590 N N . LYS A 1 81 ? -13.102 7.316 4.009 1.00 86.06 81 LYS A N 1
ATOM 591 C CA . LYS A 1 81 ? -14.443 7.718 3.564 1.00 86.06 81 LYS A CA 1
ATOM 592 C C . LYS A 1 81 ? -14.750 7.193 2.165 1.00 86.06 81 LYS A C 1
ATOM 594 O O . LYS A 1 81 ? -15.818 6.625 1.969 1.00 86.06 81 LYS A O 1
ATOM 599 N N . ALA A 1 82 ? -13.817 7.337 1.223 1.00 86.06 82 ALA A N 1
ATOM 600 C CA . ALA A 1 82 ? -13.982 6.853 -0.146 1.00 86.06 82 ALA A CA 1
ATOM 601 C C . ALA A 1 82 ? -14.179 5.328 -0.201 1.00 86.06 82 ALA A C 1
ATOM 603 O O . ALA A 1 82 ? -15.034 4.833 -0.942 1.00 86.06 82 ALA A O 1
ATOM 604 N N . PHE A 1 83 ? -13.440 4.581 0.623 1.00 85.69 83 PHE A N 1
ATOM 605 C CA . PHE A 1 83 ? -13.636 3.143 0.783 1.00 85.69 83 PHE A CA 1
ATOM 606 C C . PHE A 1 83 ? -15.037 2.834 1.320 1.00 85.69 83 PHE A C 1
ATOM 608 O O . PHE A 1 83 ? -15.775 2.080 0.700 1.00 85.69 83 PHE A O 1
ATOM 615 N N . MET A 1 84 ? -15.462 3.486 2.404 1.00 81.19 84 MET A N 1
ATOM 616 C CA . MET A 1 84 ? -16.792 3.267 2.986 1.00 81.19 84 MET A CA 1
ATOM 617 C C . MET A 1 84 ? -17.946 3.635 2.039 1.00 81.19 84 MET A C 1
ATOM 619 O O . MET A 1 84 ? -19.004 3.021 2.119 1.00 81.19 84 MET A O 1
ATOM 623 N N . THR A 1 85 ? -17.761 4.607 1.138 1.00 83.00 85 THR A N 1
ATOM 624 C CA . THR A 1 85 ? -18.776 4.978 0.132 1.00 83.00 85 THR A CA 1
ATOM 625 C C . THR A 1 85 ? -18.819 4.049 -1.077 1.00 83.00 85 THR A C 1
ATOM 627 O O . THR A 1 85 ? -19.843 3.980 -1.748 1.00 83.00 85 THR A O 1
ATOM 630 N N . SER A 1 86 ? -17.711 3.374 -1.389 1.00 81.75 86 SER A N 1
ATOM 631 C CA . SER A 1 86 ? -17.612 2.451 -2.529 1.00 81.75 86 SER A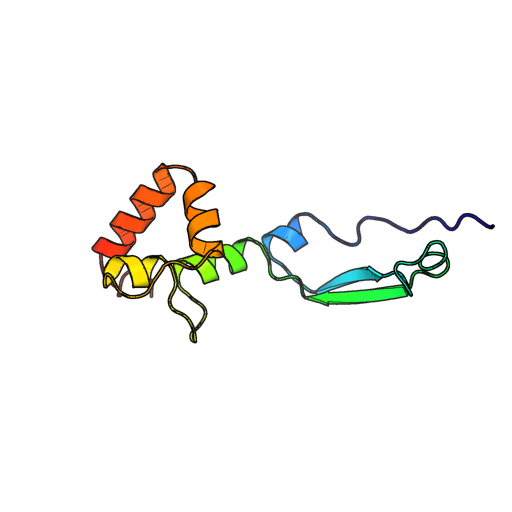 CA 1
ATOM 632 C C . SER A 1 86 ? -17.832 0.991 -2.131 1.00 81.75 86 SER A C 1
ATOM 634 O O . SER A 1 86 ? -18.180 0.165 -2.974 1.00 81.75 86 SER A O 1
ATOM 636 N N . ALA A 1 87 ? -17.659 0.671 -0.850 1.00 78.88 87 ALA A N 1
ATOM 637 C CA . ALA A 1 87 ? -17.892 -0.652 -0.311 1.00 78.88 87 ALA A CA 1
ATOM 638 C C . ALA A 1 87 ? -19.394 -1.010 -0.337 1.00 78.88 87 ALA A C 1
ATOM 640 O O . ALA A 1 87 ? -20.242 -0.172 -0.020 1.00 78.88 87 ALA A O 1
ATOM 641 N N . PRO A 1 88 ? -19.747 -2.271 -0.651 1.00 79.81 88 PRO A N 1
ATOM 642 C CA . PRO A 1 88 ? -21.105 -2.773 -0.478 1.00 79.81 88 PRO A CA 1
ATOM 643 C C . PRO A 1 88 ? -21.626 -2.532 0.945 1.00 79.81 88 PRO A C 1
ATOM 645 O O . PRO A 1 88 ? -20.887 -2.689 1.917 1.00 79.81 88 PRO A O 1
ATOM 648 N N . ALA A 1 89 ? -22.919 -2.224 1.086 1.00 74.31 89 ALA A N 1
ATOM 649 C CA . ALA A 1 89 ? -23.535 -1.909 2.381 1.00 74.31 89 ALA A CA 1
ATOM 650 C C . ALA A 1 89 ? -23.327 -3.004 3.453 1.00 74.31 89 ALA A C 1
ATOM 652 O O . ALA A 1 89 ? -23.221 -2.705 4.644 1.00 74.31 89 ALA A O 1
ATOM 653 N N . SER A 1 90 ? -23.201 -4.267 3.032 1.00 73.06 90 SER A N 1
ATOM 654 C CA . SER A 1 90 ? -22.882 -5.404 3.903 1.00 73.06 90 SER A CA 1
ATOM 655 C C . SER A 1 90 ? -21.531 -5.263 4.613 1.00 73.06 90 SER A C 1
ATOM 657 O O . SER A 1 90 ? -21.399 -5.689 5.760 1.00 73.06 90 SER A O 1
ATOM 659 N N . ILE A 1 91 ? -20.546 -4.617 3.986 1.00 77.94 91 ILE A N 1
ATOM 660 C CA . ILE A 1 91 ? -19.228 -4.371 4.582 1.00 77.94 91 ILE A CA 1
ATOM 661 C C . ILE A 1 91 ? -19.330 -3.349 5.714 1.00 77.94 91 ILE A C 1
ATOM 663 O O . ILE A 1 91 ? -18.717 -3.546 6.758 1.00 77.94 91 ILE A O 1
ATOM 667 N N . GLY A 1 92 ? -20.153 -2.306 5.571 1.00 73.62 92 GLY A N 1
ATOM 668 C CA . GLY A 1 92 ? -20.389 -1.343 6.653 1.00 73.62 92 GLY A CA 1
ATOM 669 C C . GLY A 1 92 ? -21.000 -1.998 7.898 1.00 73.62 92 GLY A C 1
ATOM 670 O O . GLY A 1 92 ? -20.583 -1.710 9.021 1.00 73.62 92 GLY A O 1
ATOM 671 N N . GLY A 1 93 ? -21.934 -2.935 7.696 1.00 76.94 93 GLY A N 1
ATOM 672 C CA . GLY A 1 93 ? -22.485 -3.771 8.765 1.00 76.94 93 GLY A CA 1
ATOM 673 C C . GLY A 1 93 ? -21.429 -4.665 9.418 1.00 76.94 93 GLY A C 1
ATOM 674 O O . GLY A 1 93 ? -21.337 -4.701 10.643 1.00 76.94 93 GLY A O 1
ATOM 675 N N . MET A 1 94 ? -20.582 -5.324 8.618 1.00 79.00 94 MET A N 1
ATOM 676 C CA . MET A 1 94 ? -19.470 -6.131 9.134 1.00 79.00 94 MET A CA 1
ATOM 677 C C . MET A 1 94 ? -18.471 -5.301 9.938 1.00 79.00 94 MET A C 1
ATOM 679 O O . MET A 1 94 ? -18.132 -5.699 11.045 1.00 79.00 94 MET A O 1
ATOM 683 N N . ILE A 1 95 ? -18.040 -4.140 9.438 1.00 79.75 95 ILE A N 1
ATOM 684 C CA . ILE A 1 95 ? -17.118 -3.242 10.150 1.00 79.75 95 ILE A CA 1
ATOM 685 C C . ILE A 1 95 ? -17.725 -2.821 11.485 1.00 79.75 95 ILE A C 1
ATOM 687 O O . ILE A 1 95 ? -17.058 -2.915 12.508 1.00 79.75 95 ILE A O 1
ATOM 691 N N . ARG A 1 96 ? -19.005 -2.431 11.505 1.00 76.88 96 ARG A N 1
ATOM 692 C CA . ARG A 1 96 ? -19.708 -2.084 12.746 1.00 76.88 96 ARG A CA 1
ATOM 693 C C . ARG A 1 96 ? -19.719 -3.246 13.739 1.00 76.88 96 ARG A C 1
ATOM 695 O O . ARG A 1 96 ? -19.457 -3.029 14.918 1.00 76.88 96 ARG A O 1
ATOM 702 N N . THR A 1 97 ? -20.023 -4.458 13.279 1.00 78.88 97 THR A N 1
ATOM 703 C CA . THR A 1 97 ? -20.039 -5.654 14.130 1.00 78.88 97 THR A CA 1
ATOM 704 C C . THR A 1 97 ? -18.638 -6.000 14.638 1.00 78.88 97 THR A C 1
ATOM 706 O O . THR A 1 97 ? -18.480 -6.244 15.828 1.00 78.88 97 THR A O 1
ATOM 709 N N . LEU A 1 98 ? -17.608 -5.942 13.790 1.00 77.31 98 LEU A N 1
ATOM 710 C CA . LEU A 1 98 ? -16.209 -6.170 14.175 1.00 77.31 98 LEU A CA 1
ATOM 711 C C . LEU A 1 98 ? -15.723 -5.129 15.191 1.00 77.31 98 LEU A C 1
ATOM 713 O O . LEU A 1 98 ? -15.114 -5.486 16.194 1.00 77.31 98 LEU A O 1
ATOM 717 N N . SER A 1 99 ? -16.054 -3.854 14.981 1.00 77.81 99 SER A N 1
ATOM 718 C CA . SER A 1 99 ? -15.769 -2.780 15.935 1.00 77.81 99 SER A CA 1
ATOM 719 C C . SER A 1 99 ? -16.492 -2.971 17.271 1.00 77.81 99 SER A C 1
ATOM 721 O O . SER A 1 99 ? -15.950 -2.602 18.307 1.00 77.81 99 SER A O 1
ATOM 723 N N . ALA A 1 100 ? -17.698 -3.550 17.268 1.00 75.50 100 ALA A N 1
ATOM 724 C CA . ALA A 1 100 ? -18.472 -3.821 18.480 1.00 75.50 100 ALA A CA 1
ATOM 725 C C . ALA A 1 100 ? -18.014 -5.085 19.235 1.00 75.50 100 ALA A C 1
ATOM 727 O O . ALA A 1 100 ? -18.161 -5.148 20.453 1.00 75.50 100 ALA A O 1
ATOM 728 N N . LEU A 1 101 ? -17.459 -6.083 18.534 1.00 71.56 101 LEU A N 1
ATOM 729 C CA . LEU A 1 101 ? -17.022 -7.368 19.102 1.00 71.56 101 LEU A CA 1
ATOM 730 C C . LEU A 1 101 ? -15.643 -7.331 19.793 1.00 71.56 101 LEU A C 1
ATOM 732 O O . LEU A 1 101 ? -15.263 -8.320 20.414 1.00 71.56 101 LEU A O 1
ATOM 736 N N . ASN A 1 102 ? -14.975 -6.171 19.808 1.00 60.72 102 ASN A N 1
ATOM 737 C CA . ASN A 1 102 ? -13.794 -5.849 20.621 1.00 60.72 102 ASN A CA 1
ATOM 738 C C . ASN A 1 102 ? -12.420 -6.311 20.069 1.00 60.72 102 ASN A C 1
ATOM 740 O O . ASN A 1 102 ? -12.283 -7.297 19.348 1.00 60.72 102 ASN A O 1
ATOM 744 N N . GLU A 1 103 ? -11.383 -5.561 20.460 1.00 53.06 103 GLU A N 1
ATOM 745 C CA . GLU A 1 103 ? -9.992 -5.517 19.954 1.00 53.06 103 GLU A CA 1
ATOM 746 C C . GLU A 1 103 ? -9.223 -6.845 19.918 1.00 53.06 103 GLU A C 1
ATOM 748 O O . GLU A 1 103 ? -8.201 -6.942 19.242 1.00 53.06 103 GLU A O 1
ATOM 753 N N . GLY A 1 104 ? -9.692 -7.863 20.641 1.00 47.59 104 GLY A N 1
ATOM 754 C CA . GLY A 1 104 ? -9.057 -9.180 20.714 1.00 47.59 104 GLY A CA 1
ATOM 755 C C . GLY 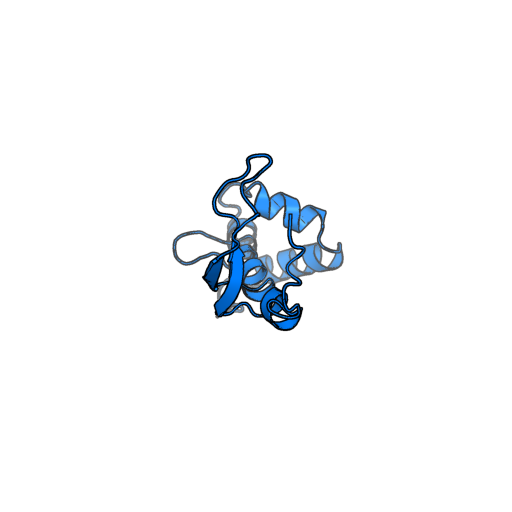A 1 104 ? -9.444 -10.143 19.590 1.00 47.59 104 GLY A C 1
ATOM 756 O O . GLY A 1 104 ? -8.742 -11.124 19.391 1.00 47.59 104 GLY A O 1
ATOM 757 N N . ALA A 1 105 ? -10.525 -9.882 18.847 1.00 44.56 105 ALA A N 1
ATOM 758 C CA . ALA A 1 105 ? -10.971 -10.757 17.756 1.00 44.56 105 ALA A CA 1
ATOM 759 C C . ALA A 1 105 ? -10.218 -10.524 16.429 1.00 44.56 105 ALA A C 1
ATOM 761 O O . ALA A 1 105 ? -10.360 -11.309 15.497 1.00 44.56 105 ALA A O 1
ATOM 762 N N . ALA A 1 106 ? -9.442 -9.437 16.344 1.00 42.12 106 ALA A N 1
ATOM 763 C CA . ALA A 1 106 ? -8.635 -9.058 15.181 1.00 42.12 106 ALA A CA 1
ATOM 764 C C . ALA A 1 106 ? -7.136 -9.386 15.349 1.00 42.12 106 ALA A C 1
ATOM 766 O O . ALA A 1 106 ? -6.320 -8.911 14.560 1.00 42.12 106 ALA A O 1
ATOM 767 N N . ARG A 1 107 ? -6.774 -10.138 16.396 1.00 41.22 107 ARG A N 1
ATOM 768 C CA . ARG A 1 107 ? -5.408 -10.597 16.662 1.00 41.22 107 ARG A CA 1
ATOM 769 C C . ARG A 1 107 ? -5.257 -12.080 16.373 1.00 41.22 107 ARG A C 1
ATOM 771 O O . ARG A 1 107 ? -6.194 -12.832 16.712 1.00 41.22 107 ARG A O 1
#

pLDDT: mean 80.84, std 10.48, range [41.22, 91.69]

InterPro domains:
  IPR010927 Type IV conjugative transfer system protein TraH [PF06122] (8-106)

Radius of gyration: 19.87 Å; chains: 1; bounding box: 37×27×57 Å

Organism: Klebsiella aerogenes (NCBI:txid548)